Protein AF-A0A051UHW2-F1 (afdb_monomer_lite)

pLDDT: mean 74.46, std 18.3, range [42.06, 96.94]

Secondary structure (DSSP, 8-state):
-----------------------------S-TTTT-----SSPPPTTHHHHHHHHHHHHHTTPPPPP---

Foldseek 3Di:
DDDPDDDDDDDDDDPDDDDDPVPPPPDPPPDPCPPDDDDDPDDDPPCVVVVVVVVVVCVVVVHDDDDDDD

Radius of gyration: 29.92 Å; chains: 1; bounding box: 47×39×89 Å

Sequence (70 aa):
MIPKLLVGVAGMAIALGVSGATTASASTDPNPYSHLSCACKDSDPAGSPALRDKINQGIHQGISAPPATG

Structure (mmCIF, N/CA/C/O backbone):
data_AF-A0A051UHW2-F1
#
_entry.id   AF-A0A051UHW2-F1
#
loop_
_atom_site.group_PDB
_atom_site.id
_atom_site.type_symbol
_atom_site.label_atom_id
_atom_site.label_alt_id
_atom_site.label_comp_id
_atom_site.label_asym_id
_atom_site.label_entity_id
_atom_site.label_seq_id
_atom_site.pdbx_PDB_ins_code
_atom_site.Cartn_x
_atom_site.Cartn_y
_atom_site.Cartn_z
_atom_site.occupancy
_atom_site.B_iso_or_equiv
_atom_site.auth_seq_id
_atom_site.auth_comp_id
_atom_site.auth_asym_id
_atom_site.auth_atom_id
_atom_site.pdbx_PDB_model_num
ATOM 1 N N . MET A 1 1 ? 30.458 -15.148 -70.918 1.00 42.06 1 MET A N 1
ATOM 2 C CA . MET A 1 1 ? 29.827 -16.418 -70.498 1.00 42.06 1 MET A CA 1
ATOM 3 C C . MET A 1 1 ? 30.016 -16.595 -68.999 1.00 42.06 1 MET A C 1
ATOM 5 O O . MET A 1 1 ? 31.159 -16.597 -68.576 1.00 42.06 1 MET A O 1
ATOM 9 N N . ILE A 1 2 ? 28.903 -16.656 -68.256 1.00 52.34 2 ILE A N 1
ATOM 10 C CA . ILE A 1 2 ? 28.556 -17.436 -67.042 1.00 52.34 2 ILE A CA 1
ATOM 11 C C . ILE A 1 2 ? 27.058 -17.109 -66.845 1.00 52.34 2 ILE A C 1
ATOM 13 O O . ILE A 1 2 ? 26.745 -15.939 -66.613 1.00 52.34 2 ILE A O 1
ATOM 17 N N . PRO A 1 3 ? 26.108 -18.046 -67.019 1.00 49.34 3 PRO A N 1
ATOM 18 C CA . PRO A 1 3 ? 24.702 -17.760 -66.761 1.00 49.34 3 PRO A CA 1
ATOM 19 C C . PRO A 1 3 ? 24.419 -17.905 -65.258 1.00 49.34 3 PRO A C 1
ATOM 21 O O . PRO A 1 3 ? 24.848 -18.868 -64.624 1.00 49.34 3 PRO A O 1
ATOM 24 N N . LYS A 1 4 ? 23.721 -16.922 -64.674 1.00 51.38 4 LYS A N 1
ATOM 25 C CA . LYS A 1 4 ? 23.252 -16.959 -63.279 1.00 51.38 4 LYS A CA 1
ATOM 26 C C . LYS A 1 4 ? 22.330 -18.168 -63.097 1.00 51.38 4 LYS A C 1
ATOM 28 O O . LYS A 1 4 ? 21.349 -18.305 -63.823 1.00 51.38 4 LYS A O 1
ATOM 33 N N . LEU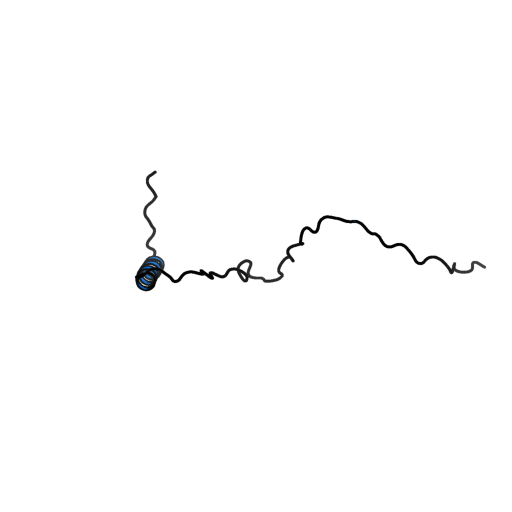 A 1 5 ? 22.665 -19.014 -62.125 1.00 54.12 5 LEU A N 1
ATOM 34 C CA . LEU A 1 5 ? 21.884 -20.173 -61.703 1.00 54.12 5 LEU A CA 1
ATOM 35 C C . LEU A 1 5 ? 20.471 -19.738 -61.297 1.00 54.12 5 LEU A C 1
ATOM 37 O O . LEU A 1 5 ? 20.283 -19.041 -60.300 1.00 54.12 5 LEU A O 1
ATOM 41 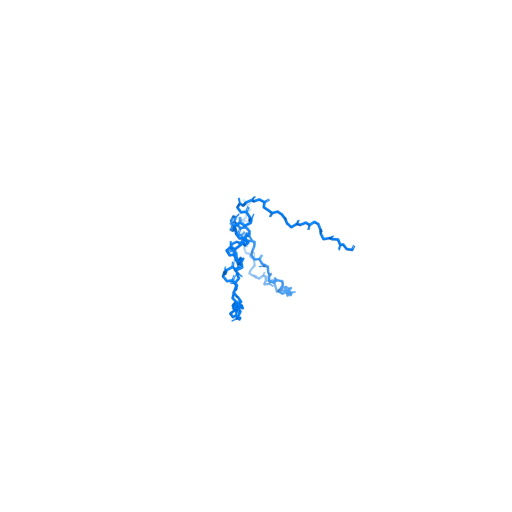N N . LEU A 1 6 ? 19.487 -20.154 -62.088 1.00 59.44 6 LEU A N 1
ATOM 42 C CA . LEU A 1 6 ? 18.120 -20.336 -61.626 1.00 59.44 6 LEU A CA 1
ATOM 43 C C . LEU A 1 6 ? 17.988 -21.756 -61.059 1.00 59.44 6 LEU A C 1
ATOM 45 O O . LEU A 1 6 ? 18.646 -22.671 -61.546 1.00 59.44 6 LEU A O 1
ATOM 49 N N . VAL A 1 7 ? 17.024 -21.908 -60.147 1.00 51.62 7 VAL A N 1
ATOM 50 C CA . VAL A 1 7 ? 16.341 -23.151 -59.735 1.00 51.62 7 VAL A CA 1
ATOM 51 C C . VAL A 1 7 ? 16.815 -23.805 -58.432 1.00 51.62 7 VAL A C 1
ATOM 53 O O . VAL A 1 7 ? 17.921 -24.318 -58.321 1.00 51.62 7 VAL A O 1
ATOM 56 N N . GLY A 1 8 ? 15.855 -23.902 -57.505 1.00 47.56 8 GLY A N 1
ATOM 57 C CA . GLY A 1 8 ? 15.795 -24.904 -56.439 1.00 47.56 8 GLY A CA 1
ATOM 58 C C . GLY A 1 8 ? 15.743 -24.270 -55.049 1.00 47.56 8 GLY A C 1
ATOM 59 O O . GLY A 1 8 ? 16.554 -23.414 -54.746 1.00 47.56 8 GLY A O 1
ATOM 60 N N . VAL A 1 9 ? 14.840 -24.593 -54.130 1.00 48.44 9 VAL A N 1
ATOM 61 C CA . VAL A 1 9 ? 13.865 -25.678 -54.005 1.00 48.44 9 VAL A CA 1
ATOM 62 C C . VAL A 1 9 ? 12.877 -25.208 -52.927 1.00 48.44 9 VAL A C 1
ATOM 64 O O . VAL A 1 9 ? 13.281 -24.645 -51.911 1.00 48.44 9 VAL A O 1
ATOM 67 N N . ALA A 1 10 ? 11.583 -25.419 -53.151 1.00 53.19 10 ALA A N 1
ATOM 68 C CA . ALA A 1 10 ? 10.590 -25.372 -52.087 1.00 53.19 10 ALA A CA 1
ATOM 69 C C . ALA A 1 10 ? 10.781 -26.570 -51.137 1.00 53.19 10 ALA A C 1
ATOM 71 O O . ALA A 1 10 ? 10.957 -27.692 -51.604 1.00 53.19 10 ALA A O 1
ATOM 72 N N . GLY A 1 11 ? 10.662 -26.345 -49.827 1.00 52.69 11 GLY A N 1
ATOM 73 C CA . GLY A 1 11 ? 10.632 -27.390 -48.791 1.00 52.69 11 GLY A CA 1
ATOM 74 C C . GLY A 1 11 ? 11.877 -27.345 -47.898 1.00 52.69 11 GLY A C 1
ATOM 75 O O . GLY A 1 11 ? 12.980 -27.166 -48.388 1.00 52.69 11 GLY A O 1
ATOM 76 N N . MET A 1 12 ? 11.798 -27.468 -46.576 1.00 51.16 12 MET A N 1
ATOM 77 C CA . MET A 1 12 ? 10.866 -28.274 -45.794 1.00 51.16 12 MET A CA 1
ATOM 78 C C . MET A 1 12 ? 10.534 -27.620 -44.448 1.00 51.16 12 MET A C 1
ATOM 80 O O . MET A 1 12 ? 11.361 -26.953 -43.830 1.00 51.16 12 MET A O 1
ATOM 84 N N . ALA A 1 13 ? 9.298 -27.857 -44.011 1.00 53.88 13 ALA A N 1
ATOM 85 C CA . ALA A 1 13 ? 8.777 -27.530 -42.696 1.00 53.88 13 ALA A CA 1
ATOM 86 C C . ALA A 1 13 ? 9.645 -28.141 -41.587 1.00 53.88 13 ALA A C 1
ATOM 88 O O . ALA A 1 13 ? 9.899 -29.345 -41.569 1.00 53.88 13 ALA A O 1
ATOM 89 N N . ILE A 1 14 ? 10.058 -27.309 -40.636 1.00 55.81 14 ILE A N 1
ATOM 90 C CA . ILE A 1 14 ? 10.758 -27.755 -39.435 1.00 55.81 14 ILE A CA 1
ATOM 91 C C . ILE A 1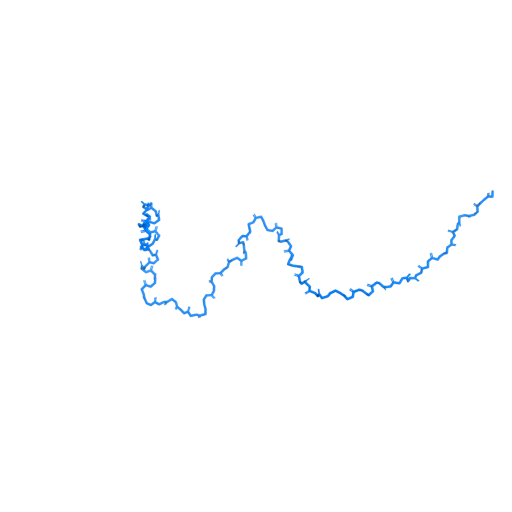 14 ? 9.680 -28.008 -38.379 1.00 55.81 14 ILE A C 1
ATOM 93 O O . ILE A 1 14 ? 9.313 -27.125 -37.608 1.00 55.81 14 ILE A O 1
ATOM 97 N N . ALA A 1 15 ? 9.120 -29.217 -38.393 1.00 56.50 15 ALA A N 1
ATOM 98 C CA . ALA A 1 15 ? 8.318 -29.722 -37.290 1.00 56.50 15 ALA A CA 1
ATOM 99 C C . ALA A 1 15 ? 9.272 -30.118 -36.155 1.00 56.50 15 ALA A C 1
ATOM 101 O O . ALA A 1 15 ? 9.808 -31.222 -36.137 1.00 56.50 15 ALA A O 1
ATOM 102 N N . LEU A 1 16 ? 9.510 -29.200 -35.221 1.00 49.09 16 LEU A N 1
ATOM 103 C CA . LEU A 1 16 ? 10.167 -29.509 -33.955 1.00 49.09 16 LEU A CA 1
ATOM 104 C C . LEU A 1 16 ? 9.157 -29.269 -32.842 1.00 49.09 16 LEU A C 1
ATOM 106 O O . LEU A 1 16 ? 8.912 -28.140 -32.424 1.00 49.09 16 LEU A O 1
ATOM 110 N N . GLY A 1 17 ? 8.542 -30.365 -32.400 1.00 55.50 17 GLY A N 1
ATOM 111 C CA . GLY A 1 17 ? 7.798 -30.398 -31.156 1.00 55.50 17 GLY A CA 1
ATOM 112 C C . GLY A 1 17 ? 8.732 -30.028 -30.011 1.00 55.50 17 GLY A C 1
ATOM 113 O O . GLY A 1 17 ? 9.645 -30.774 -29.673 1.00 55.50 17 GLY A O 1
ATOM 114 N N . VAL A 1 18 ? 8.490 -28.869 -29.419 1.00 47.16 18 VAL A N 1
ATOM 115 C CA . VAL A 1 18 ? 8.972 -28.505 -28.095 1.00 47.16 18 VAL A CA 1
ATOM 116 C C . VAL A 1 18 ? 7.718 -28.161 -27.318 1.00 47.16 18 VAL A C 1
ATOM 118 O O . VAL A 1 18 ? 6.962 -27.273 -27.705 1.00 47.16 18 VAL A O 1
ATOM 121 N N . SER A 1 19 ? 7.471 -28.956 -26.277 1.00 49.09 19 SER A N 1
ATOM 122 C CA . SER A 1 19 ? 6.564 -28.674 -25.167 1.00 49.09 19 SER A CA 1
ATOM 123 C C . SER A 1 19 ? 6.386 -27.173 -25.010 1.00 49.09 19 SER A C 1
ATOM 125 O O . SER A 1 19 ? 7.369 -26.482 -24.739 1.00 49.09 19 SER A O 1
ATOM 127 N N . GLY A 1 20 ? 5.163 -26.689 -25.237 1.00 46.16 20 GLY A N 1
ATOM 128 C CA . GLY A 1 20 ? 4.816 -25.283 -25.119 1.00 46.16 20 GLY A CA 1
ATOM 129 C C . GLY A 1 20 ? 5.078 -24.804 -23.700 1.00 46.16 20 GLY A C 1
ATOM 130 O O . GLY A 1 20 ? 4.169 -24.744 -22.881 1.00 46.16 20 GLY A O 1
ATOM 131 N N . ALA A 1 21 ? 6.323 -24.434 -23.409 1.00 52.91 21 ALA A N 1
ATOM 132 C CA . ALA A 1 21 ? 6.574 -23.322 -22.532 1.00 52.91 21 ALA A CA 1
ATOM 133 C C . ALA A 1 21 ? 5.814 -22.184 -23.199 1.00 52.91 21 ALA A C 1
ATOM 135 O O . ALA A 1 21 ? 6.223 -21.682 -24.246 1.00 52.91 21 ALA A O 1
ATOM 136 N N . THR A 1 22 ? 4.638 -21.864 -22.662 1.00 54.34 22 THR A N 1
ATOM 137 C CA . THR A 1 22 ? 3.994 -20.594 -22.943 1.00 54.34 22 THR A CA 1
ATOM 138 C C . THR A 1 22 ? 5.059 -19.564 -22.620 1.00 54.34 22 THR A C 1
ATOM 140 O O . THR A 1 22 ? 5.358 -19.328 -21.449 1.00 54.34 22 THR A O 1
ATOM 143 N N . THR A 1 23 ? 5.730 -19.046 -23.644 1.00 53.56 23 THR A N 1
ATOM 144 C CA . THR A 1 23 ? 6.617 -17.910 -23.491 1.00 53.56 23 THR A CA 1
ATOM 145 C C . THR A 1 23 ? 5.709 -16.820 -22.964 1.00 53.56 23 THR A C 1
ATOM 147 O O . THR A 1 23 ? 4.901 -16.284 -23.724 1.00 53.56 23 THR A O 1
ATOM 150 N N . ALA A 1 24 ? 5.747 -16.579 -21.651 1.00 59.97 24 ALA A N 1
ATOM 151 C CA . ALA A 1 24 ? 5.117 -15.413 -21.073 1.00 59.97 24 ALA A CA 1
ATOM 152 C C . ALA A 1 24 ? 5.710 -14.248 -21.854 1.00 59.97 24 ALA A C 1
ATOM 154 O O . ALA A 1 24 ? 6.926 -14.044 -21.833 1.00 59.97 24 ALA A O 1
ATOM 155 N N . SER A 1 25 ? 4.879 -13.599 -22.668 1.00 60.59 25 SER A N 1
ATOM 156 C CA . SER A 1 25 ? 5.299 -12.446 -23.443 1.00 60.59 25 SER A CA 1
ATOM 157 C C . SER A 1 25 ? 5.964 -11.497 -22.459 1.00 60.59 25 SER A C 1
ATOM 159 O O . SER A 1 25 ? 5.354 -11.150 -21.447 1.00 60.59 25 SER A O 1
ATOM 161 N N . ALA A 1 26 ? 7.228 -11.148 -22.702 1.00 60.75 26 ALA A N 1
ATOM 162 C CA . ALA A 1 26 ? 7.876 -10.100 -21.936 1.00 60.75 26 ALA A CA 1
ATOM 163 C C . ALA A 1 26 ? 7.018 -8.852 -22.143 1.00 60.75 26 ALA A C 1
ATOM 165 O O . ALA A 1 26 ? 6.975 -8.307 -23.247 1.00 60.75 26 ALA A O 1
ATOM 166 N N . SER A 1 27 ? 6.231 -8.502 -21.126 1.00 67.00 27 SER A N 1
ATOM 167 C CA . SER A 1 27 ? 5.345 -7.355 -21.205 1.00 67.00 27 SER A CA 1
ATOM 168 C C . SER A 1 27 ? 6.226 -6.137 -21.437 1.00 67.00 27 SER A C 1
ATOM 170 O O . SER A 1 27 ? 7.146 -5.877 -20.666 1.00 67.00 27 SER A O 1
ATOM 172 N N . THR A 1 28 ? 5.971 -5.410 -22.521 1.00 71.62 28 THR A N 1
ATOM 173 C CA . THR A 1 28 ? 6.581 -4.098 -22.765 1.00 71.62 28 THR A CA 1
ATOM 174 C C . THR A 1 28 ? 5.982 -3.028 -21.860 1.00 71.62 28 THR A C 1
ATOM 176 O O . THR A 1 28 ? 6.293 -1.851 -22.026 1.00 71.62 28 THR A O 1
ATOM 179 N N . ASP A 1 29 ? 5.091 -3.417 -20.943 1.00 78.38 29 ASP A N 1
ATOM 180 C CA . ASP A 1 29 ? 4.542 -2.508 -19.965 1.00 78.38 29 ASP A CA 1
ATOM 181 C C . ASP A 1 29 ? 5.670 -1.979 -19.065 1.00 78.38 29 ASP A C 1
ATOM 183 O O . ASP A 1 29 ? 6.371 -2.760 -18.415 1.00 78.38 29 ASP A O 1
ATOM 187 N N . PRO A 1 30 ? 5.879 -0.654 -19.027 1.00 81.50 30 PRO A N 1
ATOM 188 C CA . PRO A 1 30 ? 6.930 -0.059 -18.214 1.00 81.50 30 PRO A CA 1
ATOM 189 C C . PRO A 1 30 ? 6.684 -0.240 -16.710 1.00 81.50 30 PRO A C 1
ATOM 191 O O . PRO A 1 30 ? 7.606 -0.044 -15.919 1.00 81.50 30 PRO A O 1
ATOM 194 N N . ASN A 1 31 ? 5.468 -0.610 -16.299 1.00 83.81 31 ASN A N 1
ATOM 195 C CA . ASN A 1 31 ? 5.128 -0.937 -14.928 1.00 83.81 31 ASN A CA 1
ATOM 196 C C . ASN A 1 31 ? 5.033 -2.473 -14.743 1.00 83.81 31 ASN A C 1
ATOM 198 O O . ASN A 1 31 ? 4.026 -3.105 -15.074 1.00 83.81 31 ASN A O 1
ATOM 202 N N . PRO A 1 32 ? 6.024 -3.105 -14.089 1.00 80.94 32 PRO A N 1
ATOM 203 C CA . PRO A 1 32 ? 6.033 -4.558 -13.892 1.00 80.94 32 PRO A CA 1
ATOM 204 C C . PRO A 1 32 ? 4.847 -5.079 -13.057 1.00 80.94 32 PRO A C 1
ATOM 206 O O . PRO A 1 32 ? 4.636 -6.287 -12.979 1.00 80.94 32 PRO A O 1
ATOM 209 N N . TYR A 1 33 ? 4.059 -4.188 -12.449 1.00 86.88 33 TYR A N 1
ATOM 210 C CA . TYR A 1 33 ? 2.901 -4.511 -11.623 1.00 86.88 33 TYR A CA 1
ATOM 211 C C . TYR A 1 33 ? 1.551 -4.257 -12.307 1.00 86.88 33 TYR A C 1
ATOM 213 O O . TYR A 1 33 ? 0.519 -4.469 -11.675 1.00 86.88 33 TYR A O 1
ATOM 221 N N . SER A 1 34 ? 1.512 -3.835 -13.577 1.00 85.06 34 SER A N 1
ATOM 222 C CA . SER A 1 34 ? 0.254 -3.490 -14.271 1.00 85.06 34 SER A CA 1
ATOM 223 C C . SER A 1 34 ? -0.746 -4.642 -14.387 1.00 85.06 34 SER A C 1
ATOM 225 O O . SER A 1 34 ? -1.932 -4.412 -14.603 1.00 85.06 34 SER A O 1
ATOM 227 N N . HIS A 1 35 ? -0.291 -5.882 -14.214 1.00 85.00 35 HIS A N 1
ATOM 228 C CA . HIS A 1 35 ? -1.145 -7.071 -14.219 1.00 85.00 35 HIS A CA 1
ATOM 229 C C . HIS A 1 35 ? -1.541 -7.555 -12.813 1.00 85.00 35 HIS A C 1
ATOM 231 O O . HIS A 1 35 ? -2.227 -8.571 -12.694 1.00 85.00 35 HIS A O 1
ATOM 237 N N . LEU A 1 36 ? -1.128 -6.863 -11.745 1.00 86.62 36 LEU A N 1
ATOM 238 C CA . LEU A 1 36 ? -1.531 -7.204 -10.384 1.00 86.62 36 LEU A CA 1
ATOM 239 C C . LEU A 1 36 ? -2.903 -6.608 -10.075 1.00 86.62 36 LEU A C 1
ATOM 241 O O . LEU A 1 36 ? -3.110 -5.398 -10.120 1.00 86.62 36 LEU A O 1
ATOM 245 N N . SER A 1 37 ? -3.839 -7.476 -9.712 1.00 84.56 37 SER A N 1
ATOM 246 C CA . SER A 1 37 ? -5.142 -7.083 -9.197 1.00 84.56 37 SER A CA 1
ATOM 247 C C . SER A 1 37 ? -5.525 -7.998 -8.042 1.00 84.56 37 SER A C 1
ATOM 249 O O . SER A 1 37 ? -5.246 -9.197 -8.072 1.00 84.56 37 SER A O 1
ATOM 251 N N . CYS A 1 38 ? -6.172 -7.436 -7.025 1.00 82.38 38 CYS A N 1
ATOM 252 C CA . CYS A 1 38 ? -6.778 -8.208 -5.950 1.00 82.38 38 CYS A CA 1
ATOM 253 C C . CYS A 1 38 ? -8.258 -8.403 -6.275 1.00 82.38 38 CYS A C 1
ATOM 255 O O . CYS A 1 38 ? -9.057 -7.481 -6.127 1.00 82.38 38 CYS A O 1
ATOM 257 N N . ALA A 1 39 ? -8.616 -9.608 -6.707 1.00 84.00 39 ALA A N 1
ATOM 258 C CA . ALA A 1 39 ? -9.999 -10.021 -6.912 1.00 84.00 39 ALA A CA 1
ATOM 259 C C . ALA A 1 39 ? -10.295 -11.212 -5.997 1.00 84.00 39 ALA A C 1
ATOM 261 O O . ALA A 1 39 ? -10.206 -12.373 -6.402 1.00 84.00 39 ALA A O 1
ATOM 262 N N . CYS A 1 40 ? -10.595 -10.924 -4.732 1.00 85.00 40 CYS A N 1
ATOM 263 C CA . CYS A 1 40 ? -11.068 -11.947 -3.809 1.00 85.00 40 CYS A CA 1
ATOM 264 C C . CYS A 1 40 ? -12.472 -12.397 -4.237 1.00 85.00 40 CYS A C 1
ATOM 266 O O . CYS A 1 40 ? -13.313 -11.571 -4.588 1.00 85.00 40 CYS A O 1
ATOM 268 N N . LYS A 1 41 ? -12.721 -13.713 -4.230 1.00 88.94 41 LYS A N 1
ATOM 269 C CA . LYS A 1 41 ? -14.065 -14.265 -4.464 1.00 88.94 41 LYS A CA 1
ATOM 270 C C . LYS A 1 41 ? -15.003 -13.873 -3.319 1.00 88.94 41 LYS A C 1
ATOM 272 O O . LYS A 1 41 ? -16.151 -13.508 -3.556 1.00 88.94 41 LYS A O 1
ATOM 277 N N . ASP A 1 42 ? -14.496 -13.975 -2.098 1.00 88.62 42 ASP A N 1
ATOM 278 C CA . ASP A 1 42 ? -15.235 -13.686 -0.880 1.00 88.62 42 ASP A CA 1
ATOM 279 C C . ASP A 1 42 ? -15.228 -12.194 -0.561 1.00 88.62 42 ASP A C 1
ATOM 281 O O . ASP A 1 42 ? -14.280 -11.467 -0.871 1.00 88.62 42 ASP A O 1
ATOM 285 N N . SER A 1 43 ? -16.308 -11.742 0.074 1.00 87.31 43 SER A N 1
ATOM 286 C CA . SER A 1 43 ? -16.376 -10.386 0.606 1.00 87.31 43 SER A CA 1
ATOM 287 C C . SER A 1 43 ? -15.442 -10.223 1.796 1.00 87.31 43 SER A C 1
ATOM 289 O O . SER A 1 43 ? -15.218 -11.152 2.573 1.00 87.31 43 SER A O 1
ATOM 291 N N . ASP A 1 44 ? -14.945 -9.002 1.949 1.00 89.25 44 ASP A N 1
ATOM 292 C CA . ASP A 1 44 ? -14.200 -8.595 3.127 1.00 89.25 44 ASP A CA 1
ATOM 293 C C . ASP A 1 44 ? -14.987 -8.901 4.417 1.00 89.25 44 ASP A C 1
ATOM 295 O O . ASP A 1 44 ? -16.199 -8.651 4.473 1.00 89.25 44 ASP A O 1
ATOM 299 N N . PRO A 1 45 ? -14.328 -9.411 5.474 1.00 90.19 45 PRO A N 1
ATOM 300 C CA . PRO A 1 45 ? -14.981 -9.607 6.758 1.00 90.19 45 PRO A CA 1
ATOM 301 C C . PRO A 1 45 ? -15.502 -8.282 7.332 1.00 90.19 45 PRO A C 1
ATOM 303 O O . PRO A 1 45 ? -15.034 -7.183 7.016 1.00 90.19 45 PRO A O 1
ATOM 306 N N . ALA A 1 46 ? -16.491 -8.383 8.221 1.00 95.00 46 ALA A N 1
ATOM 307 C CA . ALA A 1 46 ? -17.046 -7.217 8.893 1.00 95.00 46 ALA A CA 1
ATOM 308 C C . ALA A 1 46 ? -15.941 -6.420 9.611 1.00 95.00 46 ALA A C 1
ATOM 310 O O . ALA A 1 46 ? -15.106 -6.981 10.318 1.00 95.00 46 ALA A O 1
ATOM 311 N N . GLY A 1 47 ? -15.946 -5.099 9.430 1.00 95.06 47 GLY A N 1
ATOM 312 C CA . GLY A 1 47 ? -14.940 -4.205 10.011 1.00 95.06 47 GLY A CA 1
ATOM 313 C C . GLY A 1 47 ? -13.672 -4.010 9.171 1.00 95.06 47 GLY A C 1
ATOM 314 O O . GLY A 1 47 ? -12.889 -3.119 9.502 1.00 95.06 47 GLY A O 1
ATOM 315 N N . SER A 1 48 ? -13.489 -4.737 8.059 1.00 93.81 48 SER A N 1
ATOM 316 C CA . SER A 1 48 ? -12.358 -4.523 7.139 1.00 93.81 48 SER A CA 1
ATOM 317 C C . SER A 1 48 ? -12.176 -3.069 6.688 1.00 93.81 48 SER A C 1
ATOM 319 O O . SER A 1 48 ? -11.034 -2.610 6.707 1.00 93.81 48 SER A O 1
ATOM 321 N N . PRO A 1 49 ? -13.229 -2.300 6.324 1.00 94.25 49 PRO A N 1
ATOM 322 C CA . PRO A 1 49 ? -13.047 -0.907 5.910 1.00 94.25 49 PRO A CA 1
ATOM 323 C C . PRO A 1 49 ? -12.388 -0.050 6.999 1.00 94.25 49 PRO A C 1
ATOM 325 O O . PRO A 1 49 ? -11.345 0.550 6.761 1.00 94.25 49 PRO A O 1
ATOM 328 N N . ALA A 1 50 ? 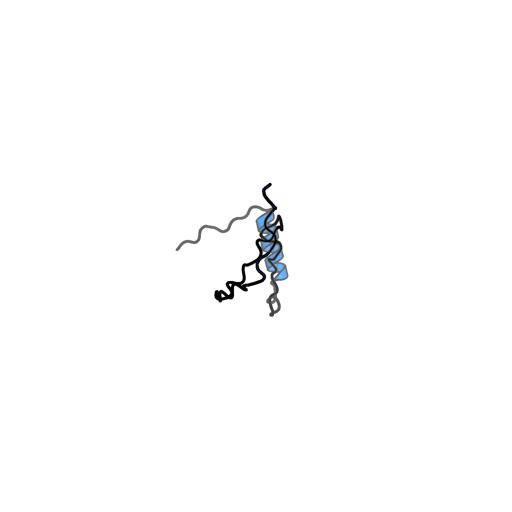-12.915 -0.104 8.226 1.00 96.31 50 ALA A N 1
ATOM 329 C CA . ALA A 1 50 ? -12.378 0.653 9.355 1.00 96.31 50 ALA A CA 1
ATOM 330 C C . ALA A 1 50 ? -10.947 0.222 9.729 1.00 96.31 50 ALA A C 1
ATOM 332 O O . ALA A 1 50 ? -10.115 1.053 10.101 1.00 96.31 50 ALA A O 1
ATOM 333 N N . LEU A 1 51 ? -10.634 -1.075 9.612 1.00 95.38 51 LEU A N 1
ATOM 334 C CA . LEU A 1 51 ? -9.272 -1.574 9.801 1.00 95.38 51 LEU A CA 1
ATOM 335 C C . LEU A 1 51 ? -8.319 -1.013 8.736 1.00 95.38 51 LEU A C 1
ATOM 337 O O . LEU A 1 51 ? -7.230 -0.552 9.078 1.00 95.38 51 LEU A O 1
ATOM 341 N N . ARG A 1 52 ? -8.725 -1.014 7.461 1.00 94.50 52 ARG A N 1
ATOM 342 C CA . ARG A 1 52 ? -7.930 -0.447 6.361 1.00 94.50 52 ARG A CA 1
ATOM 343 C C . ARG A 1 52 ? -7.695 1.049 6.543 1.00 94.50 52 ARG A C 1
ATOM 345 O O . ARG A 1 52 ? -6.567 1.491 6.347 1.00 94.50 52 ARG A O 1
ATOM 352 N N . ASP A 1 53 ? -8.701 1.804 6.976 1.00 96.94 53 ASP A N 1
ATOM 353 C CA . ASP A 1 53 ? -8.552 3.233 7.279 1.00 96.94 53 ASP A CA 1
ATOM 354 C C . ASP A 1 53 ? -7.490 3.472 8.356 1.00 96.94 53 ASP A C 1
ATOM 356 O O . ASP A 1 53 ? -6.607 4.316 8.195 1.00 96.94 53 ASP A O 1
ATOM 360 N N . LYS A 1 54 ? -7.509 2.666 9.422 1.00 95.38 54 LYS A N 1
ATOM 361 C CA . LYS A 1 54 ? -6.517 2.748 10.497 1.00 95.38 54 LYS A CA 1
ATOM 362 C C . LYS A 1 54 ? -5.105 2.385 10.026 1.00 95.38 54 LYS A C 1
ATOM 364 O O . LYS A 1 54 ? -4.145 3.028 10.446 1.00 95.38 54 LYS A O 1
ATOM 369 N N . ILE A 1 55 ? -4.970 1.390 9.147 1.00 93.75 55 ILE A N 1
ATOM 370 C CA . ILE A 1 55 ? -3.683 1.033 8.530 1.00 93.75 55 ILE A CA 1
ATOM 371 C C . ILE A 1 55 ? -3.166 2.198 7.677 1.00 93.75 55 ILE A C 1
ATOM 373 O O . ILE A 1 55 ? -2.027 2.621 7.858 1.00 93.75 55 ILE A O 1
ATOM 377 N N . ASN A 1 56 ? -4.006 2.762 6.804 1.00 96.25 56 ASN A N 1
ATOM 378 C CA . ASN A 1 56 ? -3.640 3.899 5.953 1.00 96.25 56 ASN A CA 1
ATOM 379 C C . ASN A 1 56 ? -3.204 5.109 6.790 1.00 96.25 56 ASN A C 1
ATOM 381 O O . ASN A 1 56 ? -2.183 5.734 6.500 1.00 96.25 56 ASN A O 1
ATOM 385 N N . GLN A 1 57 ? -3.935 5.398 7.870 1.00 96.69 57 GLN A N 1
ATOM 386 C CA . GLN A 1 57 ? -3.564 6.440 8.818 1.00 96.69 57 GLN A CA 1
ATOM 387 C C . GLN A 1 57 ? -2.193 6.167 9.451 1.00 96.69 57 GLN A C 1
ATOM 389 O O . GLN A 1 57 ? -1.364 7.072 9.500 1.00 96.69 57 GLN A O 1
ATOM 394 N N . GLY A 1 58 ? -1.929 4.934 9.894 1.00 94.94 58 GLY A N 1
ATOM 395 C CA . GLY A 1 58 ? -0.634 4.548 10.456 1.00 94.94 58 GLY A CA 1
ATOM 396 C C . GLY A 1 58 ? 0.523 4.725 9.470 1.00 94.94 58 GLY A C 1
ATOM 397 O O . GLY A 1 58 ? 1.566 5.249 9.854 1.00 94.94 58 GLY A O 1
ATOM 398 N N . ILE A 1 59 ? 0.318 4.385 8.191 1.00 95.38 59 ILE A N 1
ATOM 399 C CA . ILE A 1 59 ? 1.310 4.613 7.127 1.00 95.38 59 ILE A CA 1
ATOM 400 C C . ILE A 1 59 ? 1.580 6.108 6.945 1.00 95.38 59 ILE A C 1
ATOM 402 O O . ILE A 1 59 ? 2.738 6.517 6.920 1.00 95.38 59 ILE A O 1
ATOM 406 N N . HIS A 1 60 ? 0.536 6.938 6.880 1.00 95.9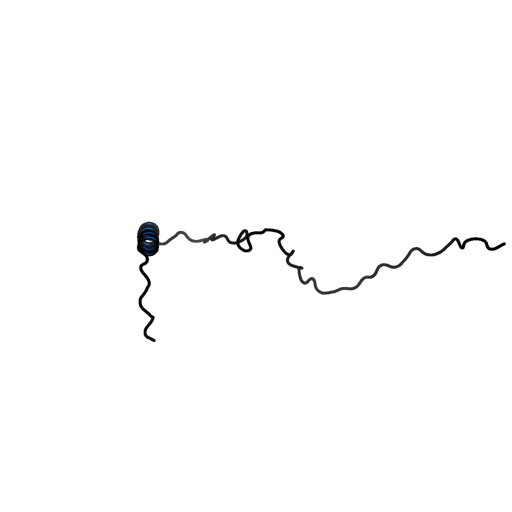4 60 HIS A N 1
ATOM 407 C CA . HIS A 1 60 ? 0.697 8.395 6.782 1.00 95.94 60 HIS A CA 1
ATOM 408 C C . HIS A 1 60 ? 1.403 8.996 8.004 1.00 95.94 60 HIS A C 1
ATOM 410 O O . HIS A 1 6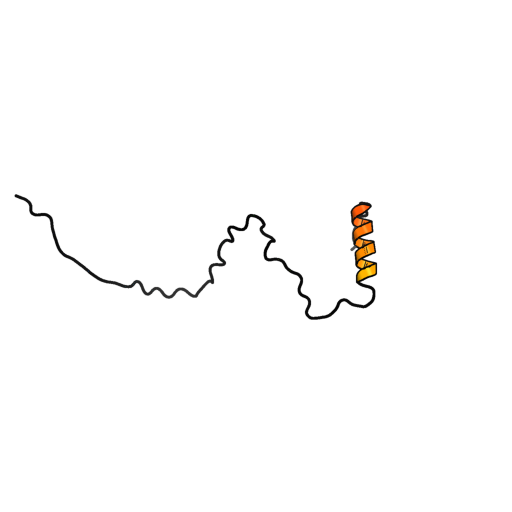0 ? 2.093 10.005 7.888 1.00 95.94 60 HIS A O 1
ATOM 416 N N . GLN A 1 61 ? 1.240 8.376 9.171 1.00 96.69 61 GLN A N 1
ATOM 417 C CA . GLN A 1 61 ? 1.897 8.771 10.414 1.00 96.69 61 GLN A CA 1
ATOM 418 C C . GLN A 1 61 ? 3.317 8.196 10.560 1.00 96.69 61 GLN A C 1
ATOM 420 O O . GLN A 1 61 ? 4.000 8.535 11.524 1.00 96.69 61 GLN A O 1
ATOM 425 N N . GLY A 1 62 ? 3.775 7.341 9.637 1.00 94.44 62 GLY A N 1
ATOM 426 C CA . GLY A 1 62 ? 5.090 6.697 9.710 1.00 94.44 62 GLY A CA 1
ATOM 427 C C . GLY A 1 62 ? 5.213 5.654 10.827 1.00 94.44 62 GLY A C 1
ATOM 428 O O . GLY A 1 62 ? 6.314 5.392 11.306 1.00 94.44 62 GLY A O 1
ATOM 429 N N . ILE A 1 63 ? 4.096 5.070 11.268 1.00 92.81 63 ILE A N 1
ATOM 430 C CA . ILE A 1 63 ? 4.078 4.050 12.320 1.00 92.81 63 ILE A CA 1
ATOM 431 C C . ILE A 1 63 ? 4.542 2.718 11.725 1.00 92.81 63 ILE A C 1
ATOM 433 O O . ILE A 1 63 ? 3.914 2.185 10.810 1.00 92.81 63 ILE A O 1
ATOM 437 N N . SER A 1 64 ? 5.617 2.155 12.273 1.00 86.62 64 SER A N 1
ATOM 438 C CA . SER A 1 64 ? 6.052 0.793 11.973 1.00 86.62 64 SER A CA 1
ATOM 439 C C . SER A 1 64 ? 5.566 -0.184 13.040 1.00 86.62 64 SER A C 1
ATOM 441 O O . SER A 1 64 ? 5.401 0.162 14.212 1.00 86.62 64 SER A O 1
ATOM 443 N N . ALA A 1 65 ? 5.332 -1.430 12.632 1.00 82.44 65 ALA A N 1
ATOM 444 C CA . ALA A 1 65 ? 5.148 -2.502 13.595 1.00 82.44 65 ALA A CA 1
ATOM 445 C C . ALA A 1 65 ? 6.459 -2.713 14.381 1.00 82.44 65 ALA A C 1
ATOM 447 O O . ALA A 1 65 ? 7.541 -2.621 13.790 1.00 82.44 65 ALA A O 1
ATOM 448 N N . PRO A 1 66 ? 6.391 -3.004 15.692 1.00 80.62 66 PRO A N 1
ATOM 449 C CA . PRO A 1 66 ? 7.569 -3.421 16.441 1.00 80.62 66 PRO A CA 1
ATOM 450 C C . PRO A 1 66 ? 8.141 -4.719 15.845 1.00 80.62 66 PRO A C 1
ATOM 452 O O . PRO A 1 66 ? 7.400 -5.484 15.218 1.00 80.62 66 PRO A O 1
ATOM 455 N N . PRO A 1 67 ? 9.447 -4.990 16.024 1.00 79.44 67 PRO A N 1
ATOM 456 C CA . PRO A 1 67 ? 10.046 -6.230 15.547 1.00 79.44 67 PRO A CA 1
ATOM 457 C C . PRO A 1 67 ? 9.303 -7.433 16.134 1.00 79.44 67 PRO A C 1
ATOM 459 O O . PRO A 1 67 ? 8.980 -7.450 17.323 1.00 79.44 67 PRO A O 1
ATOM 462 N N . ALA A 1 68 ? 9.039 -8.441 15.301 1.00 80.38 68 ALA A N 1
ATOM 463 C CA . ALA A 1 68 ? 8.482 -9.698 15.774 1.00 80.38 68 ALA A CA 1
ATOM 464 C C . ALA A 1 68 ? 9.517 -10.370 16.686 1.00 80.38 68 ALA A C 1
ATOM 466 O O . ALA A 1 68 ? 10.580 -10.788 16.228 1.00 80.38 68 ALA A O 1
ATOM 467 N N . THR A 1 69 ? 9.230 -10.439 17.983 1.00 75.25 69 THR A N 1
ATOM 468 C CA . THR A 1 69 ? 9.988 -11.276 18.913 1.00 75.25 69 THR A CA 1
ATOM 469 C C . THR A 1 69 ? 9.608 -12.725 18.635 1.00 75.25 69 THR A C 1
ATOM 471 O O . THR A 1 69 ? 8.485 -13.130 18.943 1.00 75.25 69 THR A O 1
ATOM 474 N N . GLY A 1 70 ? 10.509 -13.450 17.971 1.00 58.38 70 GLY A N 1
ATOM 475 C CA . GLY A 1 70 ? 10.458 -14.909 17.864 1.00 58.38 70 GLY A CA 1
ATOM 476 C C . GLY A 1 70 ? 10.876 -15.595 19.155 1.00 58.38 70 GLY A C 1
ATOM 477 O O . GLY A 1 70 ? 11.552 -14.936 19.979 1.00 58.38 70 GLY A O 1
#

Organism: NCBI:txid1324261